Protein AF-A0A142XAM6-F1 (afdb_monomer)

Sequence (156 aa):
MFRFQLAEMYLRAAHPAEAKCHLEQFVADAQTGPTALQSHLVTAHIKLREIAISTRDRFGESFHRGVGLVLLVREQDGDPKRDEGFCEEMLCKALRALTEAKDQRPGDSRVRMYLAEVHERTGNRHGAGAERAAARADVVSGELTAKERLPLLLRE

pLDDT: mean 90.95, std 11.71, range [48.75, 98.69]

Mean predicted aligned error: 5.14 Å

Solvent-accessible surface area (backbone atoms only — not comparable to full-atom values): 8085 Å² total; per-residue (Å²): 108,69,42,49,56,51,17,53,52,27,49,77,69,72,34,55,68,64,16,44,55,27,34,54,52,34,48,44,52,22,68,71,44,59,70,85,44,43,78,45,44,45,59,44,25,52,52,46,19,54,46,16,56,78,70,68,35,66,48,48,28,24,38,25,49,13,53,28,32,51,46,57,40,58,66,36,76,82,41,97,80,51,54,64,69,60,39,52,53,32,43,56,52,17,49,52,26,28,47,58,19,29,75,72,39,76,67,44,33,65,47,26,47,53,46,14,50,45,23,46,77,70,68,37,55,68,58,15,51,52,26,45,53,53,24,54,76,48,66,62,95,76,80,63,40,75,61,68,41,47,75,65,70,56,79,131

Structure (mmCIF, N/CA/C/O backbone):
data_AF-A0A142XAM6-F1
#
_entry.id   AF-A0A142XAM6-F1
#
loop_
_atom_site.group_PDB
_atom_site.id
_atom_site.type_symbol
_atom_site.label_atom_id
_atom_site.label_alt_id
_atom_site.label_comp_id
_atom_site.label_asym_id
_atom_site.label_entity_id
_atom_site.label_seq_id
_atom_site.pdbx_PDB_ins_code
_atom_site.Cartn_x
_atom_site.Cartn_y
_atom_site.Cartn_z
_atom_site.occupancy
_atom_site.B_iso_or_equiv
_atom_site.auth_seq_id
_atom_site.auth_comp_id
_atom_site.auth_asym_id
_atom_site.auth_atom_id
_atom_site.pdbx_PDB_model_num
ATOM 1 N N . MET A 1 1 ? 14.581 9.784 4.163 1.00 90.62 1 MET A N 1
ATOM 2 C CA . MET A 1 1 ? 14.531 10.720 3.016 1.00 90.62 1 MET A CA 1
ATOM 3 C C . MET A 1 1 ? 15.481 10.333 1.885 1.00 90.62 1 MET A C 1
ATOM 5 O O . MET A 1 1 ? 15.015 10.216 0.764 1.00 90.62 1 MET A O 1
ATOM 9 N N . PHE A 1 2 ? 16.763 10.056 2.160 1.00 94.12 2 PHE A N 1
ATOM 10 C CA . PHE A 1 2 ? 17.749 9.671 1.132 1.00 94.12 2 PHE A CA 1
ATOM 11 C C . PHE A 1 2 ? 17.258 8.587 0.150 1.00 94.12 2 PHE A C 1
ATOM 13 O O . PHE A 1 2 ? 17.303 8.797 -1.056 1.00 94.12 2 PHE A O 1
ATOM 20 N N . ARG A 1 3 ? 16.704 7.468 0.650 1.00 94.31 3 ARG A N 1
ATOM 21 C CA . ARG A 1 3 ? 16.171 6.387 -0.205 1.00 94.31 3 ARG A CA 1
ATOM 22 C C . ARG A 1 3 ? 15.068 6.853 -1.161 1.00 94.31 3 ARG A C 1
ATOM 24 O O . ARG A 1 3 ? 15.052 6.442 -2.312 1.00 94.31 3 ARG A O 1
ATOM 31 N N . PHE A 1 4 ? 14.178 7.729 -0.698 1.00 95.50 4 PHE A N 1
ATOM 32 C CA . PHE A 1 4 ? 13.107 8.275 -1.529 1.00 95.50 4 PHE A CA 1
ATOM 33 C C . PHE A 1 4 ? 13.682 9.102 -2.683 1.00 95.50 4 PHE A C 1
ATOM 35 O O . PHE A 1 4 ? 13.363 8.852 -3.838 1.00 95.50 4 PHE A O 1
ATOM 42 N N . GLN A 1 5 ? 14.593 10.031 -2.377 1.00 96.31 5 GLN A N 1
ATOM 43 C CA . GLN A 1 5 ? 15.244 10.879 -3.383 1.00 96.31 5 GLN A CA 1
ATOM 44 C C . GLN A 1 5 ? 16.065 10.053 -4.381 1.00 96.31 5 GLN A C 1
ATOM 46 O O . GLN A 1 5 ? 16.018 10.305 -5.583 1.00 96.31 5 GLN A O 1
ATOM 51 N N . LEU A 1 6 ? 16.774 9.030 -3.899 1.00 96.81 6 LEU A N 1
ATOM 52 C CA . LEU A 1 6 ? 17.531 8.118 -4.751 1.00 96.81 6 LEU A CA 1
ATOM 53 C C . LEU A 1 6 ? 16.611 7.331 -5.696 1.00 96.81 6 LEU A C 1
ATOM 55 O O . LEU A 1 6 ? 16.907 7.216 -6.883 1.00 96.81 6 LEU A O 1
ATOM 59 N N . ALA A 1 7 ? 15.462 6.856 -5.210 1.00 97.19 7 ALA A N 1
ATOM 60 C CA . ALA A 1 7 ? 14.473 6.216 -6.069 1.00 97.19 7 ALA A CA 1
ATOM 61 C C . ALA A 1 7 ? 1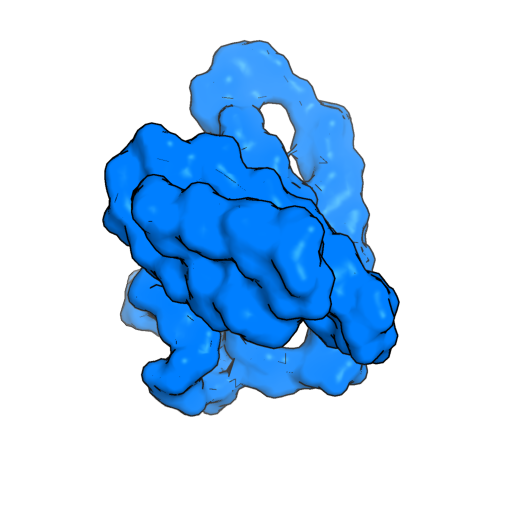3.957 7.158 -7.165 1.00 97.19 7 ALA A C 1
ATOM 63 O O . ALA A 1 7 ? 13.782 6.738 -8.306 1.00 97.19 7 ALA A O 1
ATOM 64 N N . GLU A 1 8 ? 13.754 8.442 -6.856 1.00 96.38 8 GLU A N 1
ATOM 65 C CA . GLU A 1 8 ? 13.359 9.427 -7.867 1.00 96.38 8 GLU A CA 1
ATOM 66 C C . GLU A 1 8 ? 14.430 9.631 -8.941 1.00 96.38 8 GLU A C 1
ATOM 68 O O . GLU A 1 8 ? 14.086 9.794 -10.112 1.00 96.38 8 GLU A O 1
ATOM 73 N N . MET A 1 9 ? 15.715 9.583 -8.576 1.00 97.81 9 MET A N 1
ATOM 74 C CA . MET A 1 9 ? 16.804 9.618 -9.556 1.00 97.81 9 MET A CA 1
ATOM 75 C C . MET A 1 9 ? 16.773 8.390 -10.470 1.00 97.81 9 MET A C 1
ATOM 77 O O . MET A 1 9 ? 16.846 8.544 -11.688 1.00 97.81 9 MET A O 1
ATOM 81 N N . TYR A 1 10 ? 16.587 7.191 -9.910 1.00 97.94 10 TYR A N 1
ATOM 82 C CA . TYR A 1 10 ? 16.469 5.963 -10.700 1.00 97.94 10 TYR A CA 1
ATOM 83 C C . TYR A 1 10 ? 15.258 5.978 -11.639 1.00 97.94 10 TYR A C 1
ATOM 85 O O . TYR A 1 10 ? 15.386 5.593 -12.800 1.00 97.94 10 TYR A O 1
ATOM 93 N N . LEU A 1 11 ? 14.107 6.499 -11.199 1.00 96.19 11 LEU A N 1
ATOM 94 C CA . LEU A 1 11 ? 12.937 6.662 -12.071 1.00 96.19 11 LEU A CA 1
ATOM 95 C C . LEU A 1 11 ? 13.228 7.588 -13.256 1.00 96.19 11 LEU A C 1
ATOM 97 O O . LEU A 1 11 ? 12.890 7.251 -14.389 1.00 96.19 11 LEU A O 1
ATOM 101 N N . ARG A 1 12 ? 13.897 8.725 -13.020 1.00 96.38 12 ARG A N 1
ATOM 102 C CA . ARG A 1 12 ? 14.295 9.649 -14.099 1.00 96.38 12 ARG A CA 1
ATOM 103 C C . ARG A 1 12 ? 15.298 9.025 -15.068 1.00 96.38 12 ARG A C 1
ATOM 105 O O . ARG A 1 12 ? 15.306 9.388 -16.237 1.00 96.38 12 ARG A O 1
ATOM 112 N N . ALA A 1 13 ? 16.118 8.095 -14.588 1.00 97.00 13 ALA A N 1
ATOM 113 C CA . ALA A 1 13 ? 17.090 7.360 -15.387 1.00 97.00 13 ALA A CA 1
ATOM 114 C C . ALA A 1 13 ? 16.525 6.064 -16.012 1.00 97.00 13 ALA A C 1
ATOM 116 O O . ALA A 1 13 ? 17.289 5.287 -16.569 1.00 97.00 13 ALA A O 1
ATOM 117 N N . ALA A 1 14 ? 15.206 5.828 -15.945 1.00 95.50 14 ALA A N 1
ATOM 118 C CA . ALA A 1 14 ? 14.540 4.632 -16.476 1.00 95.50 14 ALA A CA 1
ATOM 119 C C . ALA A 1 14 ? 15.017 3.295 -15.861 1.00 95.50 14 ALA A C 1
ATOM 121 O O . ALA A 1 14 ? 15.015 2.258 -16.521 1.00 95.50 14 ALA A O 1
ATOM 122 N N . HIS A 1 15 ? 15.347 3.315 -14.567 1.00 96.94 15 HIS A N 1
ATOM 123 C CA . HIS A 1 15 ? 15.736 2.159 -13.750 1.00 96.94 15 HIS A CA 1
ATOM 124 C C . HIS A 1 15 ? 14.636 1.810 -12.720 1.00 96.94 15 HIS A C 1
ATOM 126 O O . HIS A 1 15 ? 14.761 2.109 -11.526 1.00 96.94 15 HIS A O 1
ATOM 132 N N . PRO A 1 16 ? 13.494 1.233 -13.149 1.00 96.00 16 PRO A N 1
ATOM 133 C CA . PRO A 1 16 ? 12.334 1.035 -12.279 1.00 96.00 16 PRO A CA 1
ATOM 134 C C . PRO A 1 16 ? 12.544 -0.039 -11.203 1.00 96.00 16 PRO A C 1
ATOM 136 O O . PRO A 1 16 ? 11.918 0.038 -10.146 1.00 96.00 16 PRO A O 1
ATOM 139 N N . ALA A 1 17 ? 13.410 -1.029 -11.434 1.00 95.44 17 ALA A N 1
ATOM 140 C CA . ALA A 1 17 ? 13.660 -2.100 -10.469 1.00 95.44 17 ALA A CA 1
ATOM 141 C C . ALA A 1 17 ? 14.439 -1.584 -9.247 1.00 95.44 17 ALA A C 1
ATOM 143 O O . ALA A 1 17 ? 14.075 -1.850 -8.100 1.00 95.44 17 ALA A O 1
ATOM 144 N N . GLU A 1 18 ? 15.467 -0.776 -9.488 1.00 97.31 18 GLU A N 1
ATOM 145 C CA . GLU A 1 18 ? 16.275 -0.119 -8.465 1.00 97.31 18 GLU A CA 1
ATOM 146 C C . GLU A 1 18 ? 15.440 0.913 -7.699 1.00 97.31 18 GLU A C 1
ATOM 148 O O . GLU A 1 18 ? 15.459 0.947 -6.465 1.00 97.31 18 GLU A O 1
ATOM 153 N N . ALA A 1 19 ? 14.621 1.694 -8.415 1.00 97.56 19 ALA A N 1
ATOM 154 C CA . ALA A 1 19 ? 13.670 2.609 -7.795 1.00 97.56 19 ALA A CA 1
ATOM 155 C C . ALA A 1 19 ? 12.685 1.884 -6.867 1.00 97.56 19 ALA A C 1
ATOM 157 O O . ALA A 1 19 ? 12.461 2.339 -5.743 1.00 97.56 19 ALA A O 1
ATOM 158 N N . LYS A 1 20 ? 12.131 0.744 -7.308 1.00 97.38 20 LYS A N 1
ATOM 159 C CA . LYS A 1 20 ? 11.217 -0.081 -6.507 1.00 97.38 20 LYS A CA 1
ATOM 160 C C . LYS A 1 20 ? 11.866 -0.504 -5.192 1.00 97.38 20 LYS A C 1
ATOM 162 O O . LYS A 1 20 ? 11.304 -0.233 -4.136 1.00 97.38 20 LYS A O 1
ATOM 167 N N . CYS 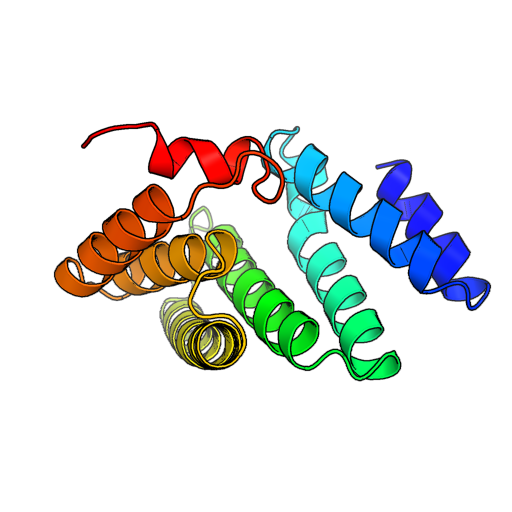A 1 21 ? 13.070 -1.073 -5.254 1.00 96.62 21 CYS A N 1
ATOM 168 C CA . CYS A 1 21 ? 13.811 -1.523 -4.073 1.00 96.62 21 CYS A CA 1
ATOM 169 C C . CYS A 1 21 ? 13.998 -0.391 -3.045 1.00 96.62 21 CYS A C 1
ATOM 171 O O . CYS A 1 21 ? 13.735 -0.556 -1.851 1.00 96.62 21 CYS A O 1
ATOM 173 N N . HIS A 1 22 ? 14.388 0.799 -3.508 1.00 97.44 22 HIS A N 1
ATOM 174 C CA . HIS A 1 22 ? 14.569 1.953 -2.629 1.00 97.44 22 HIS A CA 1
ATOM 175 C C . HIS A 1 22 ? 13.258 2.509 -2.063 1.00 97.44 22 HIS A C 1
ATOM 177 O O . HIS A 1 22 ? 13.238 2.929 -0.904 1.00 97.44 22 HIS A O 1
ATOM 183 N N . LEU A 1 23 ? 12.170 2.498 -2.837 1.00 97.62 23 LEU A N 1
ATOM 184 C CA . LEU A 1 23 ? 10.846 2.907 -2.364 1.00 97.62 23 LEU A CA 1
ATOM 185 C C . LEU A 1 23 ? 10.283 1.932 -1.328 1.00 97.62 23 LEU A C 1
ATOM 187 O O . LEU A 1 23 ? 9.756 2.378 -0.316 1.00 97.62 23 LEU A O 1
ATOM 191 N N . GLU A 1 24 ? 10.423 0.622 -1.532 1.00 95.06 24 GLU A N 1
ATOM 192 C CA . GLU A 1 24 ? 9.969 -0.395 -0.574 1.00 95.06 24 GLU A CA 1
ATOM 193 C C . GLU A 1 24 ? 10.709 -0.271 0.762 1.00 95.06 24 GLU A C 1
ATOM 195 O O . GLU A 1 24 ? 10.086 -0.258 1.825 1.00 95.06 24 GLU A O 1
ATOM 200 N N . GLN A 1 25 ? 12.029 -0.077 0.714 1.00 94.31 25 GLN A N 1
ATOM 201 C CA . GLN A 1 25 ? 12.832 0.199 1.906 1.00 94.31 25 GLN A CA 1
ATOM 202 C C . GLN A 1 25 ? 12.448 1.532 2.554 1.00 94.31 25 GLN A C 1
ATOM 204 O O . GLN A 1 25 ? 12.328 1.612 3.773 1.00 94.31 25 GLN A O 1
ATOM 209 N N . PHE A 1 26 ? 12.211 2.579 1.755 1.00 95.94 26 PHE A N 1
ATOM 210 C CA . PHE A 1 26 ? 11.727 3.853 2.277 1.00 95.94 26 PHE A CA 1
ATOM 211 C C . PHE A 1 26 ? 10.389 3.694 3.005 1.00 95.94 26 PHE A C 1
ATOM 213 O O . PHE A 1 26 ? 10.242 4.242 4.090 1.00 95.94 26 PHE A O 1
ATOM 220 N N . VAL A 1 27 ? 9.433 2.950 2.441 1.00 95.06 27 VAL A N 1
ATOM 221 C CA . VAL A 1 27 ? 8.132 2.686 3.075 1.00 95.06 27 VAL A CA 1
ATOM 222 C C . VAL A 1 27 ? 8.325 1.974 4.411 1.00 95.06 27 VAL A C 1
ATOM 224 O O . VAL A 1 27 ? 7.738 2.401 5.405 1.00 95.06 27 VAL A O 1
ATOM 227 N N . ALA A 1 28 ? 9.180 0.948 4.457 1.00 90.75 28 ALA A N 1
ATOM 228 C CA . ALA A 1 28 ? 9.497 0.237 5.693 1.00 90.75 28 ALA A CA 1
ATOM 229 C C . ALA A 1 28 ? 10.070 1.1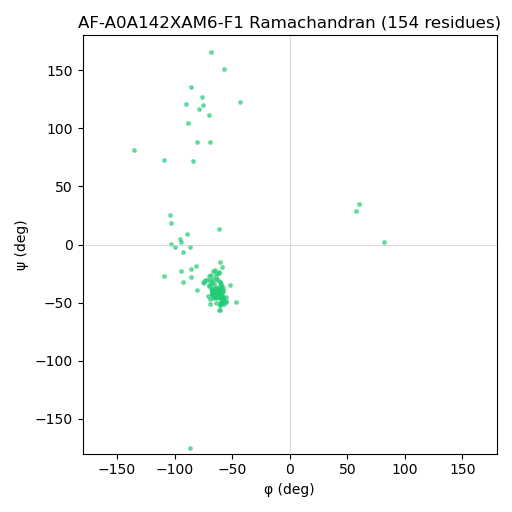73 6.770 1.00 90.75 28 ALA A C 1
ATOM 231 O O . ALA A 1 28 ? 9.576 1.180 7.899 1.00 90.75 28 ALA A O 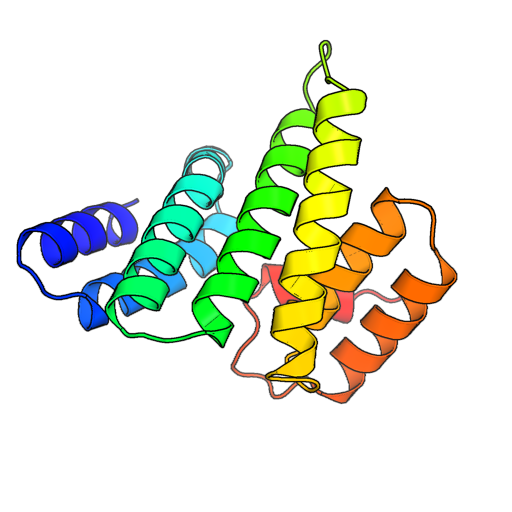1
ATOM 232 N N . ASP A 1 29 ? 11.043 2.009 6.399 1.00 89.69 29 ASP A N 1
ATOM 233 C CA . ASP A 1 29 ? 11.694 2.962 7.301 1.00 89.69 29 ASP A CA 1
ATOM 234 C C . ASP A 1 29 ? 10.721 4.070 7.760 1.00 89.69 29 ASP A C 1
ATOM 236 O O . ASP A 1 29 ? 10.665 4.430 8.937 1.00 89.69 29 ASP A O 1
ATOM 240 N N . ALA A 1 30 ? 9.934 4.626 6.833 1.00 91.75 30 ALA A N 1
ATOM 241 C CA . ALA A 1 30 ? 9.047 5.764 7.071 1.00 91.75 30 ALA A CA 1
ATOM 242 C C . ALA A 1 30 ? 7.825 5.397 7.915 1.00 91.75 30 ALA A C 1
ATOM 244 O O . ALA A 1 30 ? 7.343 6.225 8.686 1.00 91.75 30 ALA A O 1
ATOM 245 N N . GLN A 1 31 ? 7.341 4.156 7.822 1.00 86.31 31 GLN A N 1
ATOM 246 C CA . GLN A 1 31 ? 6.239 3.677 8.648 1.00 86.31 31 GLN A CA 1
ATOM 247 C C . GLN A 1 31 ? 6.574 3.773 10.150 1.00 86.31 31 GLN A C 1
ATOM 249 O O . GLN A 1 31 ? 5.738 4.259 10.920 1.00 86.31 31 GLN A O 1
ATOM 254 N N . THR A 1 32 ? 7.777 3.364 10.567 1.00 84.75 32 THR A N 1
ATOM 255 C CA . THR A 1 32 ? 8.249 3.434 11.969 1.00 84.75 32 THR A CA 1
ATOM 256 C C . THR A 1 32 ? 9.025 4.708 12.306 1.00 84.75 32 THR A C 1
ATOM 258 O O . THR A 1 32 ? 9.405 4.910 13.456 1.00 84.75 32 THR A O 1
ATOM 261 N N . GLY A 1 33 ? 9.306 5.541 11.305 1.00 83.81 33 GLY A N 1
ATOM 262 C CA . GLY A 1 33 ? 10.122 6.738 11.438 1.00 83.81 33 GLY A CA 1
ATOM 263 C C . GLY A 1 33 ? 9.350 7.989 11.879 1.00 83.81 33 GLY A C 1
ATOM 264 O O . GLY A 1 33 ? 8.146 7.935 12.151 1.00 83.81 33 GLY A O 1
ATOM 265 N N . PRO A 1 34 ? 10.044 9.143 11.925 1.00 84.62 34 PRO A N 1
ATOM 266 C CA . PRO A 1 34 ? 9.456 10.433 12.280 1.00 84.62 34 PRO A CA 1
ATOM 267 C C . PRO A 1 34 ? 8.275 10.819 11.382 1.00 84.62 34 PRO A C 1
ATOM 269 O O . PRO A 1 34 ? 8.272 10.506 10.190 1.00 84.62 34 PRO A O 1
ATOM 272 N N . THR A 1 35 ? 7.331 11.601 11.913 1.00 84.19 35 THR A N 1
ATOM 273 C CA . THR A 1 35 ? 6.141 12.092 11.186 1.00 84.19 35 THR A CA 1
ATOM 274 C C . THR A 1 35 ? 6.485 12.777 9.860 1.00 84.19 35 THR A C 1
ATOM 276 O O . THR A 1 35 ? 5.778 12.603 8.874 1.00 84.19 35 THR A O 1
ATOM 279 N N . ALA A 1 36 ? 7.621 13.480 9.790 1.00 86.12 36 ALA A N 1
ATOM 280 C CA . ALA A 1 36 ? 8.097 14.117 8.561 1.00 86.12 36 ALA A CA 1
ATOM 281 C C . ALA A 1 36 ? 8.378 13.132 7.407 1.00 86.12 36 ALA A C 1
ATOM 283 O O . ALA A 1 36 ? 8.365 13.533 6.252 1.00 86.12 36 ALA A O 1
ATOM 284 N N . LEU A 1 37 ? 8.652 11.853 7.692 1.00 87.62 37 LEU A N 1
ATOM 285 C CA . LEU A 1 37 ? 8.773 10.821 6.655 1.00 87.62 37 LEU A CA 1
ATOM 286 C C . LEU A 1 37 ? 7.414 10.220 6.285 1.00 87.62 37 LEU A C 1
ATOM 288 O O . LEU A 1 37 ? 7.236 9.770 5.154 1.00 87.62 37 LEU A O 1
ATOM 292 N N . GLN A 1 38 ? 6.463 10.215 7.221 1.00 87.12 38 GLN A N 1
ATOM 293 C CA . GLN A 1 38 ? 5.139 9.632 7.018 1.00 87.12 38 GLN A CA 1
ATOM 294 C C . GLN A 1 38 ? 4.333 10.396 5.962 1.00 87.12 38 GLN A C 1
ATOM 296 O O . GLN A 1 38 ? 3.645 9.758 5.170 1.00 87.12 38 GLN A O 1
ATOM 301 N N . SER A 1 39 ? 4.509 11.719 5.863 1.00 88.25 39 SER A N 1
ATOM 302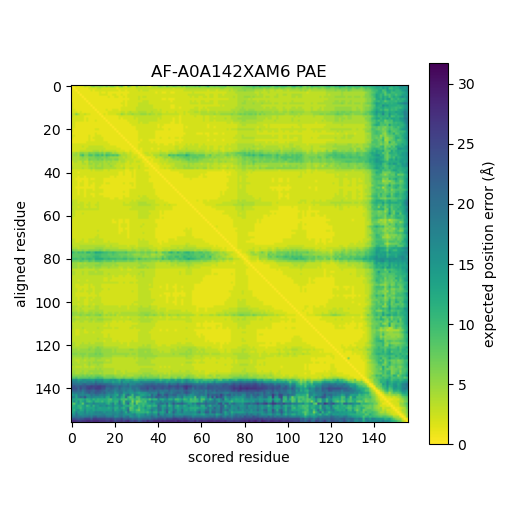 C CA . SER A 1 39 ? 3.889 12.564 4.824 1.00 88.25 39 SER A CA 1
ATOM 303 C C . SER A 1 39 ? 4.278 12.187 3.388 1.00 88.25 39 SER A C 1
ATOM 305 O O . SER A 1 39 ? 3.633 12.608 2.433 1.00 88.25 39 SER A O 1
ATOM 307 N N . HIS A 1 40 ? 5.332 11.388 3.205 1.00 94.62 40 HIS A N 1
ATOM 308 C CA . HIS A 1 40 ? 5.768 10.907 1.895 1.00 94.62 40 HIS A CA 1
ATOM 309 C C . HIS A 1 40 ? 5.300 9.475 1.588 1.00 94.62 40 HIS A C 1
ATOM 311 O O . HIS A 1 40 ? 5.577 8.973 0.496 1.00 94.62 40 HIS A O 1
ATOM 317 N N . LEU A 1 41 ? 4.601 8.798 2.511 1.00 95.50 41 LEU A N 1
ATOM 318 C CA . LEU A 1 41 ? 4.147 7.415 2.313 1.00 95.50 41 LEU A CA 1
ATOM 319 C C . LEU A 1 41 ? 3.129 7.300 1.176 1.00 95.50 41 LEU A C 1
ATOM 321 O O . LEU A 1 41 ? 3.263 6.403 0.343 1.00 95.50 41 LEU A O 1
ATOM 325 N N . VAL A 1 42 ? 2.160 8.219 1.096 1.00 96.19 42 VAL A N 1
ATOM 326 C CA . VAL A 1 42 ? 1.186 8.251 -0.009 1.00 96.19 42 VAL A CA 1
ATOM 327 C C . VAL A 1 42 ? 1.920 8.373 -1.344 1.00 96.19 42 VAL A C 1
ATOM 329 O O . VAL A 1 42 ? 1.726 7.551 -2.239 1.00 96.19 42 VAL A O 1
ATOM 332 N N . THR A 1 43 ? 2.851 9.324 -1.455 1.00 97.12 43 THR A N 1
ATOM 333 C CA . THR A 1 43 ? 3.651 9.524 -2.671 1.00 97.12 43 THR A CA 1
ATOM 334 C C . THR A 1 43 ? 4.508 8.306 -3.016 1.00 97.12 43 THR A C 1
ATOM 336 O O . THR A 1 43 ? 4.628 7.953 -4.189 1.00 97.12 43 THR A O 1
ATOM 339 N N . ALA A 1 44 ? 5.087 7.628 -2.022 1.00 97.69 44 ALA A N 1
ATOM 340 C CA . ALA A 1 44 ? 5.854 6.407 -2.252 1.00 97.69 44 ALA A CA 1
ATOM 341 C C . ALA A 1 44 ? 4.975 5.290 -2.836 1.00 97.69 44 ALA A C 1
ATOM 343 O O . ALA A 1 44 ? 5.369 4.643 -3.805 1.00 97.69 44 ALA A O 1
ATOM 344 N N . HIS A 1 45 ? 3.761 5.110 -2.309 1.00 98.06 45 HIS A N 1
ATOM 345 C CA . HIS A 1 45 ? 2.803 4.135 -2.829 1.00 98.06 45 HIS A CA 1
ATOM 346 C C . HIS A 1 45 ? 2.272 4.491 -4.223 1.00 98.06 45 HIS A C 1
ATOM 348 O O . HIS A 1 45 ? 2.089 3.588 -5.037 1.00 98.06 45 HIS A O 1
ATOM 354 N N . ILE A 1 46 ? 2.101 5.778 -4.543 1.00 98.12 46 ILE A N 1
ATOM 355 C CA . ILE A 1 46 ? 1.782 6.220 -5.910 1.00 98.12 46 ILE A CA 1
ATOM 356 C C . ILE A 1 46 ? 2.892 5.793 -6.877 1.00 98.12 46 ILE A C 1
ATOM 358 O O . ILE A 1 46 ? 2.612 5.113 -7.862 1.00 98.12 46 ILE A O 1
ATOM 362 N N . LYS A 1 47 ? 4.156 6.100 -6.562 1.00 98.31 47 LYS A N 1
ATOM 363 C CA . LYS A 1 47 ? 5.299 5.735 -7.416 1.00 98.31 47 LYS A CA 1
ATOM 364 C C . LYS A 1 47 ? 5.459 4.219 -7.556 1.00 98.31 47 LYS A C 1
ATOM 366 O O . LYS A 1 47 ? 5.702 3.720 -8.650 1.00 98.31 47 LYS A O 1
ATOM 371 N N . LEU A 1 48 ? 5.282 3.465 -6.470 1.00 98.62 48 LEU A N 1
ATOM 372 C CA . LEU A 1 48 ? 5.312 2.000 -6.514 1.00 98.62 48 LEU A CA 1
ATOM 373 C C . LEU A 1 48 ? 4.186 1.426 -7.384 1.00 98.62 48 LEU A C 1
ATOM 375 O O . LEU A 1 48 ? 4.414 0.479 -8.137 1.00 98.62 48 LEU A O 1
ATOM 379 N N . ARG A 1 49 ? 2.990 2.027 -7.343 1.00 98.50 49 ARG A N 1
ATOM 380 C CA . ARG A 1 49 ? 1.887 1.669 -8.241 1.00 98.50 49 ARG A CA 1
ATOM 381 C C . ARG A 1 49 ? 2.232 1.962 -9.703 1.00 98.50 49 ARG A C 1
ATOM 383 O O . ARG A 1 49 ? 1.973 1.122 -10.556 1.00 98.50 49 ARG A O 1
ATOM 390 N N . GLU A 1 50 ? 2.812 3.121 -10.004 1.00 98.31 50 GLU A N 1
ATOM 391 C CA . GLU A 1 50 ? 3.240 3.478 -11.367 1.00 98.31 50 GLU A CA 1
ATOM 392 C C . GLU A 1 50 ? 4.281 2.490 -11.910 1.00 98.31 50 GLU A C 1
ATOM 394 O O . GLU A 1 50 ? 4.157 2.019 -13.045 1.00 98.31 50 GLU A O 1
ATOM 399 N N . ILE A 1 51 ? 5.254 2.098 -11.078 1.00 98.19 51 ILE A N 1
ATOM 400 C CA . ILE A 1 51 ? 6.208 1.035 -11.415 1.00 98.19 51 ILE A CA 1
ATOM 401 C C . ILE A 1 51 ? 5.462 -0.272 -11.707 1.00 98.19 51 ILE A C 1
ATOM 403 O O . ILE A 1 51 ? 5.701 -0.885 -12.751 1.00 98.19 51 ILE A O 1
ATOM 407 N N . ALA A 1 52 ? 4.537 -0.687 -10.837 1.00 98.12 52 ALA A N 1
ATOM 408 C CA . ALA A 1 52 ? 3.767 -1.917 -11.013 1.00 98.12 52 ALA A CA 1
ATOM 409 C C . ALA A 1 52 ? 2.969 -1.921 -12.331 1.00 98.12 52 ALA A C 1
ATOM 411 O O . ALA A 1 52 ? 3.019 -2.895 -13.078 1.00 98.12 52 ALA A O 1
ATOM 412 N N . ILE A 1 53 ? 2.337 -0.798 -12.688 1.00 98.06 53 ILE A N 1
ATOM 413 C CA . ILE A 1 53 ? 1.635 -0.631 -13.972 1.00 98.06 53 ILE A CA 1
ATOM 414 C C . ILE A 1 53 ? 2.603 -0.808 -15.146 1.00 98.06 53 ILE A C 1
ATOM 416 O O . ILE A 1 53 ? 2.351 -1.617 -16.041 1.00 98.06 53 ILE A O 1
ATOM 420 N N . SER A 1 54 ? 3.731 -0.088 -15.140 1.00 97.19 54 SER A N 1
ATOM 421 C CA . SER A 1 54 ? 4.713 -0.141 -16.236 1.00 97.19 54 SER A CA 1
ATOM 422 C C . SER A 1 54 ? 5.333 -1.532 -16.422 1.00 97.19 54 SER A C 1
ATOM 424 O O . SER A 1 54 ? 5.649 -1.933 -17.540 1.00 97.19 54 SER A O 1
ATOM 426 N N . THR A 1 55 ? 5.444 -2.294 -15.331 1.00 95.81 55 THR A N 1
ATOM 427 C CA . THR A 1 55 ? 5.997 -3.656 -15.299 1.00 95.81 55 THR A CA 1
ATOM 428 C C . THR A 1 55 ? 4.928 -4.745 -15.423 1.00 95.81 55 THR A C 1
ATOM 430 O O . THR A 1 55 ? 5.261 -5.928 -15.418 1.00 95.81 55 THR A O 1
ATOM 433 N N . ARG A 1 56 ? 3.651 -4.365 -15.597 1.00 97.19 56 ARG A N 1
ATOM 434 C CA . ARG A 1 56 ? 2.485 -5.266 -15.676 1.00 97.19 56 ARG A CA 1
ATOM 435 C C . ARG A 1 56 ? 2.308 -6.168 -14.442 1.00 97.19 56 ARG A C 1
ATOM 437 O O . ARG A 1 56 ? 1.730 -7.251 -14.542 1.00 97.19 56 ARG A O 1
ATOM 444 N N . ASP A 1 57 ? 2.758 -5.710 -13.278 1.00 97.81 57 ASP A N 1
ATOM 445 C CA . ASP A 1 57 ? 2.532 -6.344 -11.979 1.00 97.81 57 ASP A CA 1
ATOM 446 C C . ASP A 1 57 ? 1.133 -5.981 -11.452 1.00 97.81 57 ASP A C 1
ATOM 448 O O . ASP A 1 57 ? 0.940 -4.994 -10.738 1.00 97.81 57 ASP A O 1
ATOM 452 N N . ARG A 1 58 ? 0.134 -6.788 -11.829 1.00 97.88 58 ARG A N 1
ATOM 453 C CA . ARG A 1 58 ? -1.269 -6.585 -11.421 1.00 97.88 58 ARG A CA 1
ATOM 454 C C . ARG A 1 58 ? -1.467 -6.641 -9.909 1.00 97.88 58 ARG A C 1
ATOM 456 O O . ARG A 1 58 ? -2.333 -5.945 -9.383 1.00 97.88 58 ARG A O 1
ATOM 463 N N . PHE A 1 59 ? -0.678 -7.454 -9.210 1.00 97.94 59 PHE A N 1
ATOM 464 C CA . PHE A 1 59 ? -0.761 -7.545 -7.759 1.00 97.94 59 PHE A CA 1
ATOM 465 C C . PHE A 1 59 ? -0.252 -6.247 -7.137 1.00 97.94 59 PHE A C 1
ATOM 467 O O . PHE A 1 59 ? -0.961 -5.627 -6.344 1.00 97.94 59 PHE A O 1
ATOM 474 N N . GLY A 1 60 ? 0.945 -5.810 -7.541 1.00 97.56 60 GLY A N 1
ATOM 475 C CA . GLY A 1 60 ? 1.551 -4.570 -7.064 1.00 97.56 60 GLY A CA 1
ATOM 476 C C . GLY A 1 60 ? 0.671 -3.350 -7.337 1.00 97.56 60 GLY A C 1
ATOM 477 O O . GLY A 1 60 ? 0.557 -2.474 -6.478 1.00 97.56 60 GLY A O 1
ATOM 478 N N . GLU A 1 61 ? -0.012 -3.310 -8.486 1.00 98.56 61 GLU A N 1
ATOM 479 C CA . GLU A 1 61 ? -0.946 -2.230 -8.803 1.00 98.56 61 GLU A CA 1
ATOM 480 C C . GLU A 1 61 ? -2.100 -2.158 -7.791 1.00 98.56 61 GLU A C 1
ATOM 482 O O . GLU A 1 61 ? -2.318 -1.103 -7.181 1.00 98.56 61 GLU A O 1
ATOM 487 N N . SER A 1 62 ? -2.833 -3.261 -7.613 1.00 98.62 62 SER A N 1
ATOM 488 C CA . SER A 1 62 ? -3.985 -3.330 -6.708 1.00 98.62 62 SER A CA 1
ATOM 489 C C . SER A 1 62 ? -3.560 -3.116 -5.252 1.00 98.62 62 SER A C 1
ATOM 491 O O . SER A 1 62 ? -4.187 -2.335 -4.531 1.00 98.62 62 SER A O 1
ATOM 493 N N . PHE A 1 63 ? -2.440 -3.717 -4.839 1.00 98.50 63 PHE A N 1
ATOM 494 C CA . PHE A 1 63 ? -1.894 -3.575 -3.491 1.00 98.50 63 PHE A CA 1
ATOM 495 C C . PHE A 1 63 ? -1.539 -2.120 -3.171 1.00 98.50 63 PHE A C 1
ATOM 497 O O . PHE A 1 63 ? -2.060 -1.549 -2.212 1.00 98.50 63 PHE A O 1
ATOM 504 N N . HIS A 1 64 ? -0.697 -1.475 -3.981 1.00 98.50 64 HIS A N 1
ATOM 505 C CA . HIS A 1 64 ? -0.261 -0.108 -3.694 1.00 98.50 64 HIS A CA 1
ATOM 506 C C . HIS A 1 64 ? -1.382 0.922 -3.846 1.00 98.50 64 HIS A C 1
ATOM 508 O O . HIS A 1 64 ? -1.405 1.896 -3.093 1.00 98.50 64 HIS A O 1
ATOM 514 N N . ARG A 1 65 ? -2.351 0.685 -4.743 1.00 98.56 65 ARG A N 1
ATOM 515 C CA . ARG A 1 65 ? -3.586 1.479 -4.799 1.00 98.56 65 ARG A CA 1
ATOM 516 C C . ARG A 1 65 ? -4.353 1.391 -3.482 1.00 98.56 65 ARG A C 1
ATOM 518 O O . ARG A 1 65 ? -4.708 2.423 -2.922 1.00 98.56 65 ARG A O 1
ATOM 525 N N . GLY A 1 66 ? -4.598 0.176 -2.996 1.00 98.56 66 GLY A N 1
ATOM 526 C CA . GLY A 1 66 ? -5.322 -0.064 -1.753 1.00 98.56 66 GLY A CA 1
ATOM 527 C C . GLY A 1 66 ? -4.656 0.596 -0.548 1.00 98.56 66 GLY A C 1
ATOM 528 O O . GLY A 1 66 ? -5.296 1.359 0.172 1.00 98.56 66 GLY A O 1
ATOM 529 N N . VAL A 1 67 ? -3.351 0.374 -0.378 1.00 98.12 67 VAL A N 1
ATOM 530 C CA . VAL A 1 67 ? -2.583 0.954 0.736 1.00 98.12 67 VAL A CA 1
ATOM 531 C C . VAL A 1 67 ? -2.542 2.481 0.671 1.00 98.12 67 VAL A C 1
ATOM 533 O O . VAL A 1 67 ? -2.762 3.136 1.688 1.00 98.12 67 VAL A O 1
ATOM 536 N N . GLY A 1 68 ? -2.316 3.065 -0.511 1.00 97.94 68 GLY A N 1
ATOM 537 C CA . GLY A 1 68 ? -2.314 4.520 -0.684 1.00 97.94 68 GLY A CA 1
ATOM 538 C C . GLY A 1 68 ? -3.640 5.168 -0.269 1.00 97.94 68 GLY A C 1
ATOM 539 O O . GLY A 1 68 ? -3.635 6.196 0.403 1.00 97.94 68 GLY A O 1
ATOM 540 N N . LEU A 1 69 ? -4.771 4.534 -0.592 1.00 98.50 69 LEU A N 1
ATOM 541 C CA . LEU A 1 69 ? -6.101 5.010 -0.199 1.00 98.50 69 LEU A CA 1
ATOM 542 C C . LEU A 1 69 ? -6.328 4.930 1.319 1.00 98.50 69 LEU A C 1
ATOM 544 O O . LEU A 1 69 ? -6.871 5.866 1.897 1.00 98.50 69 LEU A O 1
ATOM 548 N N . VAL A 1 70 ? -5.869 3.862 1.983 1.00 98.12 70 VAL A N 1
ATOM 549 C CA . VAL A 1 70 ? -5.914 3.768 3.457 1.00 98.12 70 VAL A CA 1
ATOM 550 C C . VAL A 1 70 ? -5.069 4.868 4.106 1.00 98.12 70 VAL A C 1
ATOM 552 O O . VAL A 1 70 ? -5.474 5.450 5.110 1.00 98.12 70 VAL A O 1
ATOM 555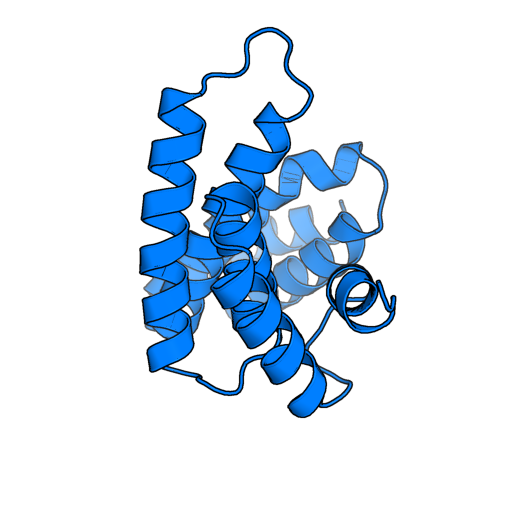 N N . LEU A 1 71 ? -3.903 5.178 3.535 1.00 96.19 71 LEU A N 1
ATOM 556 C CA . LEU A 1 71 ? -3.033 6.240 4.041 1.00 96.19 71 LEU A CA 1
ATOM 557 C C . LEU A 1 71 ? -3.671 7.630 3.920 1.00 96.19 71 LEU A C 1
ATOM 559 O O . LEU A 1 71 ? -3.574 8.397 4.870 1.00 96.19 71 LEU A O 1
ATOM 563 N N . LEU A 1 72 ? -4.392 7.921 2.832 1.00 95.56 72 LEU A N 1
ATOM 564 C CA . LEU A 1 72 ? -5.149 9.175 2.696 1.00 95.56 72 LEU A CA 1
ATOM 565 C C . LEU A 1 72 ? -6.225 9.328 3.781 1.00 95.56 72 LEU A C 1
ATOM 567 O O . LEU A 1 72 ? -6.435 10.421 4.298 1.00 95.56 72 LEU A O 1
ATOM 571 N N . VAL A 1 73 ? -6.885 8.231 4.166 1.00 96.50 73 VAL A N 1
ATOM 572 C CA . VAL A 1 73 ? -7.843 8.244 5.284 1.00 96.50 73 VAL A CA 1
ATOM 573 C C . VAL A 1 73 ? -7.118 8.494 6.608 1.00 96.50 73 VAL A C 1
ATOM 575 O O . VAL A 1 73 ? -7.580 9.294 7.413 1.00 96.50 73 VAL A O 1
ATOM 578 N N . ARG A 1 74 ? -5.954 7.867 6.827 1.00 94.31 74 ARG A N 1
ATOM 579 C CA . ARG A 1 74 ? -5.133 8.094 8.032 1.00 94.31 74 ARG A CA 1
ATOM 580 C C . ARG A 1 74 ? -4.681 9.547 8.177 1.00 94.31 74 ARG A C 1
ATOM 582 O O . ARG A 1 74 ? -4.610 10.043 9.295 1.00 94.31 74 ARG A O 1
ATOM 589 N N . GLU A 1 75 ? -4.388 10.234 7.076 1.00 91.75 75 GLU A N 1
ATOM 590 C CA . GLU A 1 75 ? -4.030 11.660 7.094 1.00 91.75 75 GLU A CA 1
ATOM 591 C C . GLU A 1 75 ? -5.187 12.549 7.580 1.00 91.75 75 GLU A C 1
ATOM 593 O O . GLU A 1 75 ? -4.940 13.594 8.179 1.00 91.75 75 GLU A O 1
ATOM 598 N N . GLN A 1 76 ? -6.438 12.112 7.398 1.00 92.62 76 GLN A N 1
ATOM 599 C CA . GLN A 1 76 ? -7.636 12.813 7.873 1.00 92.62 76 GLN A CA 1
ATOM 600 C C . GLN A 1 76 ? -7.950 12.558 9.358 1.00 92.62 76 GLN A C 1
ATOM 602 O O . GLN A 1 76 ? -8.690 13.334 9.956 1.00 92.62 76 GLN A O 1
ATOM 607 N N . ASP A 1 77 ? -7.404 11.501 9.977 1.00 90.38 77 ASP A N 1
ATOM 608 C CA . ASP A 1 77 ? -7.743 11.109 11.360 1.00 90.38 77 ASP A CA 1
ATOM 609 C C . ASP A 1 77 ? -7.394 12.199 12.398 1.00 90.38 77 ASP A C 1
ATOM 611 O O . ASP A 1 77 ? -7.985 12.240 13.476 1.00 90.38 77 ASP A O 1
ATOM 615 N N . GLY A 1 78 ? -6.436 13.080 12.087 1.00 82.44 78 GLY A N 1
ATOM 616 C CA . GLY A 1 78 ? -6.017 14.192 12.947 1.00 82.44 78 GLY A CA 1
ATOM 617 C C . GLY A 1 78 ? -6.546 15.569 12.535 1.00 82.44 78 GLY A C 1
ATOM 618 O O . GLY A 1 78 ? -6.196 16.554 13.186 1.00 82.44 78 GLY A O 1
ATOM 619 N N . ASP A 1 79 ? -7.337 15.666 11.461 1.00 88.62 79 ASP A N 1
ATOM 620 C CA . ASP A 1 79 ? -7.816 16.944 10.927 1.00 88.62 79 ASP A CA 1
ATOM 621 C C . ASP A 1 79 ? -9.158 17.346 11.576 1.00 88.62 79 ASP A C 1
ATOM 623 O O . ASP A 1 79 ? -10.149 16.624 11.440 1.00 88.62 79 ASP A O 1
ATOM 627 N N . PRO A 1 80 ? -9.259 18.515 12.245 1.00 88.25 80 PRO A N 1
ATOM 628 C CA . PRO A 1 80 ? -10.532 19.035 12.754 1.00 88.25 80 PRO A CA 1
ATOM 629 C C . PRO A 1 80 ? -11.603 19.250 11.672 1.00 88.25 80 PRO A C 1
ATOM 631 O O . PRO A 1 80 ? -12.783 19.369 11.996 1.00 88.25 80 PRO A O 1
ATOM 634 N N . LYS A 1 81 ? -11.199 19.340 10.400 1.00 92.19 81 LYS A N 1
ATOM 635 C CA . LYS A 1 81 ? -12.067 19.472 9.223 1.00 92.19 81 LYS A CA 1
ATOM 636 C C . LYS A 1 81 ? -12.188 18.165 8.439 1.00 92.19 81 LYS A C 1
ATOM 638 O O . LYS A 1 81 ? -12.447 18.210 7.239 1.00 92.19 81 LYS A O 1
ATOM 643 N N . ARG A 1 82 ? -11.994 17.025 9.109 1.00 92.94 82 ARG A N 1
ATOM 644 C CA . ARG A 1 82 ? -12.133 15.688 8.529 1.00 92.94 82 ARG A CA 1
ATOM 645 C C . ARG A 1 82 ? -13.382 15.585 7.656 1.00 92.94 82 ARG A C 1
ATOM 647 O O . ARG A 1 82 ? -14.502 15.777 8.127 1.00 92.94 82 ARG A O 1
ATOM 654 N N . ASP A 1 83 ? -13.172 15.222 6.398 1.00 95.75 83 ASP A N 1
ATOM 655 C CA . ASP A 1 83 ? -14.251 14.959 5.452 1.00 95.75 83 ASP A CA 1
ATOM 656 C C . ASP A 1 83 ? -14.672 13.485 5.553 1.00 95.75 83 ASP A C 1
ATOM 658 O O . ASP A 1 83 ? -13.968 12.573 5.102 1.00 95.75 83 ASP A O 1
ATOM 662 N N . GLU A 1 84 ? -15.816 13.237 6.196 1.00 94.50 84 GLU A N 1
ATOM 663 C CA . GLU A 1 84 ? -16.335 11.880 6.394 1.00 94.50 84 GLU A CA 1
ATOM 664 C C . GLU A 1 84 ? -16.717 11.201 5.076 1.00 94.50 84 GLU A C 1
ATOM 666 O O . GLU A 1 84 ? -16.443 10.011 4.909 1.00 94.50 84 GLU A O 1
ATOM 671 N N . GLY A 1 85 ? -17.283 11.957 4.128 1.00 96.44 85 GLY A N 1
ATOM 672 C CA . GLY A 1 85 ? -17.692 11.436 2.825 1.00 96.44 85 GLY A CA 1
ATOM 673 C C . GLY A 1 85 ? 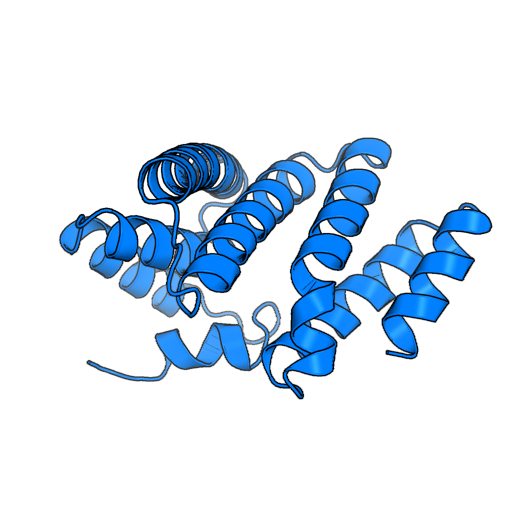-16.486 11.018 1.989 1.00 96.44 85 GLY A C 1
ATOM 674 O O . GLY A 1 85 ? -16.465 9.924 1.423 1.00 96.44 85 GLY A O 1
ATOM 675 N N . PHE A 1 86 ? -15.431 11.837 1.994 1.00 96.62 86 PHE A N 1
ATOM 676 C CA . PHE A 1 86 ? -14.145 11.467 1.405 1.00 96.62 86 PHE A CA 1
ATOM 677 C C . PHE A 1 86 ? -13.577 10.196 2.050 1.00 96.62 86 PHE A C 1
ATOM 679 O O . PHE A 1 86 ? -13.162 9.277 1.339 1.00 96.62 86 PHE A O 1
ATOM 686 N N . CYS A 1 87 ? -13.576 10.112 3.386 1.00 97.31 87 CYS A N 1
ATOM 687 C CA . CYS A 1 87 ? -13.052 8.945 4.098 1.00 97.31 87 CYS A CA 1
ATOM 688 C C . CYS A 1 87 ? -13.800 7.659 3.719 1.00 97.31 87 C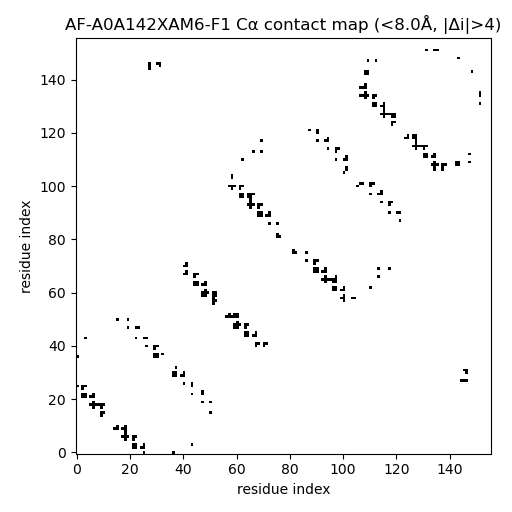YS A C 1
ATOM 690 O O . CYS A 1 87 ? -13.164 6.643 3.432 1.00 97.31 87 CYS A O 1
ATOM 692 N N . GLU A 1 88 ? -15.132 7.698 3.691 1.00 97.12 88 GLU A N 1
ATOM 693 C CA . GLU A 1 88 ? -15.966 6.557 3.308 1.00 97.12 88 GLU A CA 1
ATOM 694 C C . GLU A 1 88 ? -15.705 6.128 1.857 1.00 97.12 88 GLU A C 1
ATOM 696 O O . GLU A 1 88 ? -15.499 4.940 1.581 1.00 97.12 88 GLU A O 1
ATOM 701 N N . GLU A 1 89 ? -15.630 7.087 0.931 1.00 98.19 89 GLU A N 1
ATOM 702 C CA . GLU A 1 89 ? -15.342 6.815 -0.476 1.00 98.19 89 GLU A CA 1
ATOM 703 C C . GLU A 1 89 ? -13.961 6.162 -0.651 1.00 98.19 89 GLU A C 1
ATOM 705 O O . GLU A 1 89 ? -13.815 5.175 -1.387 1.00 98.19 89 GLU A O 1
ATOM 710 N N . MET A 1 90 ? -12.937 6.681 0.036 1.00 98.56 90 MET A N 1
ATOM 711 C CA . MET A 1 90 ? -11.587 6.122 -0.016 1.00 98.56 90 MET A CA 1
ATOM 712 C C . MET A 1 90 ? -11.534 4.717 0.588 1.00 98.56 90 MET A C 1
ATOM 714 O O . MET A 1 90 ? -10.914 3.839 -0.014 1.00 98.56 90 MET A O 1
ATOM 718 N N . LEU A 1 91 ? -12.220 4.462 1.708 1.00 98.38 91 LEU A N 1
ATOM 719 C CA . LEU A 1 91 ? -12.307 3.125 2.311 1.00 98.38 91 LEU A CA 1
ATOM 720 C C . LEU A 1 91 ? -13.015 2.128 1.386 1.00 98.38 91 LEU A C 1
ATOM 722 O O . LEU A 1 91 ? -12.523 1.015 1.205 1.00 98.38 91 LEU A O 1
ATOM 726 N N . CYS A 1 92 ? -14.106 2.529 0.727 1.00 98.31 92 CYS A N 1
ATOM 727 C CA . CYS A 1 92 ? -14.784 1.697 -0.270 1.00 98.31 92 CYS A CA 1
ATOM 728 C C . CYS A 1 92 ? -13.863 1.336 -1.444 1.00 98.31 92 CYS A C 1
ATOM 730 O O . CYS A 1 92 ? -13.816 0.183 -1.884 1.00 98.31 92 CYS A O 1
ATOM 732 N N . LYS A 1 93 ? -13.103 2.309 -1.960 1.00 98.62 93 LYS A N 1
ATOM 733 C CA . LYS A 1 93 ? -12.129 2.077 -3.039 1.00 98.62 93 LYS A CA 1
ATOM 734 C C . LYS A 1 93 ? -10.956 1.211 -2.572 1.00 98.62 93 LYS A C 1
ATOM 736 O O . LYS A 1 93 ? -10.510 0.350 -3.331 1.00 98.62 93 LYS A O 1
ATOM 741 N N . ALA A 1 94 ? -10.481 1.415 -1.344 1.00 98.69 94 ALA A N 1
ATOM 742 C CA . ALA A 1 94 ? -9.412 0.625 -0.744 1.00 98.69 94 ALA A CA 1
ATOM 743 C C . ALA A 1 94 ? -9.840 -0.834 -0.574 1.00 98.69 94 ALA A C 1
ATOM 745 O O . ALA A 1 94 ? -9.092 -1.725 -0.966 1.00 98.69 94 ALA A O 1
ATOM 746 N N . LEU A 1 95 ? -11.061 -1.075 -0.079 1.00 98.56 95 LEU A N 1
ATOM 747 C CA . LEU A 1 95 ? -11.627 -2.415 0.070 1.00 98.56 95 LEU A CA 1
ATOM 748 C C . LEU A 1 95 ? -11.611 -3.175 -1.258 1.00 98.56 95 LEU A C 1
ATOM 750 O O . LEU A 1 95 ? -11.136 -4.306 -1.308 1.00 98.56 95 LEU A O 1
ATOM 754 N N . ARG A 1 96 ? -12.079 -2.541 -2.343 1.00 98.69 96 ARG A N 1
ATOM 755 C CA . ARG A 1 96 ? -12.080 -3.147 -3.686 1.00 98.69 96 ARG A CA 1
ATOM 756 C C . ARG A 1 96 ? -10.666 -3.488 -4.148 1.00 98.69 96 ARG A C 1
ATOM 758 O O . ARG A 1 96 ? -10.400 -4.637 -4.480 1.00 98.69 96 ARG A O 1
ATOM 765 N N . ALA A 1 97 ? -9.749 -2.522 -4.097 1.00 98.69 97 ALA A N 1
ATOM 766 C CA . ALA A 1 97 ? -8.373 -2.719 -4.551 1.00 98.69 97 ALA A CA 1
ATOM 767 C C . ALA A 1 97 ? -7.624 -3.789 -3.733 1.00 98.69 97 ALA A C 1
ATOM 769 O O . ALA A 1 97 ? -6.904 -4.612 -4.289 1.00 98.69 97 ALA A O 1
ATOM 770 N N . LEU A 1 98 ? -7.807 -3.824 -2.412 1.00 98.56 98 LEU A N 1
ATOM 771 C CA . LEU A 1 98 ? -7.171 -4.834 -1.565 1.00 98.56 98 LEU A CA 1
ATOM 772 C C . LEU A 1 98 ? -7.815 -6.217 -1.720 1.00 98.56 98 LEU A C 1
ATOM 774 O O . LEU A 1 98 ? -7.112 -7.217 -1.612 1.00 98.56 98 LEU A O 1
ATOM 778 N N . THR A 1 99 ? -9.114 -6.289 -2.020 1.00 98.44 99 THR A N 1
ATOM 779 C CA . THR A 1 99 ? -9.775 -7.558 -2.371 1.00 98.44 99 THR A CA 1
ATOM 780 C C . THR A 1 99 ? -9.207 -8.106 -3.680 1.00 98.44 99 THR A C 1
ATOM 782 O O . THR A 1 99 ? -8.796 -9.258 -3.718 1.00 98.44 99 THR A O 1
ATOM 785 N N . GLU A 1 100 ? -9.037 -7.267 -4.707 1.00 98.50 100 GLU A N 1
ATOM 786 C CA . GLU A 1 100 ? -8.370 -7.663 -5.960 1.00 98.50 100 GLU A CA 1
ATOM 787 C C . GLU A 1 100 ? -6.917 -8.124 -5.739 1.00 98.50 100 GLU A C 1
ATOM 789 O O . GLU A 1 100 ? -6.440 -9.046 -6.403 1.00 98.50 100 GLU A O 1
ATOM 794 N N . ALA A 1 101 ? -6.186 -7.487 -4.817 1.00 98.12 101 ALA A N 1
ATOM 795 C CA . ALA A 1 101 ? -4.840 -7.925 -4.447 1.00 98.12 101 ALA A CA 1
ATOM 796 C C . ALA A 1 101 ? -4.870 -9.288 -3.730 1.00 98.12 101 ALA A C 1
ATOM 798 O O . ALA A 1 101 ? -4.044 -10.156 -4.020 1.00 98.12 101 ALA A O 1
ATOM 799 N N . LYS A 1 102 ? -5.847 -9.498 -2.839 1.00 97.31 102 LYS A N 1
ATOM 800 C CA . LYS A 1 102 ? -6.057 -10.761 -2.119 1.00 97.31 102 LYS A CA 1
ATOM 801 C C . LYS A 1 102 ? -6.434 -11.892 -3.068 1.00 97.31 102 LYS A C 1
ATOM 803 O O . LYS A 1 102 ? -5.907 -12.984 -2.911 1.00 97.31 102 LYS A O 1
ATOM 808 N N . ASP A 1 103 ? -7.276 -11.644 -4.065 1.00 97.56 103 ASP A N 1
ATOM 809 C CA . ASP A 1 103 ? -7.659 -12.658 -5.055 1.00 97.56 103 ASP A CA 1
ATOM 810 C C . ASP A 1 103 ? -6.443 -13.169 -5.845 1.00 97.56 103 ASP A C 1
ATOM 812 O O . ASP A 1 103 ? -6.376 -14.341 -6.211 1.00 97.56 103 ASP A O 1
ATOM 816 N N . GLN A 1 104 ? -5.444 -12.308 -6.066 1.00 96.38 104 GLN A N 1
ATOM 817 C CA . GLN A 1 104 ? -4.190 -12.672 -6.730 1.00 96.38 104 GLN A CA 1
ATOM 818 C C . GLN A 1 104 ? -3.197 -13.374 -5.799 1.00 96.38 104 GLN A C 1
ATOM 820 O O . GLN A 1 104 ? -2.493 -14.289 -6.227 1.00 96.38 104 GLN A O 1
ATOM 825 N N . ARG A 1 105 ? -3.104 -12.936 -4.538 1.00 93.88 105 ARG A N 1
ATOM 826 C CA . ARG A 1 105 ? -2.227 -13.534 -3.520 1.00 93.88 105 ARG A CA 1
ATOM 827 C C . ARG A 1 105 ? -2.975 -13.703 -2.195 1.00 93.88 105 ARG A C 1
ATOM 829 O O . ARG A 1 105 ? -2.801 -12.894 -1.283 1.00 93.88 105 ARG A O 1
ATOM 836 N N . PRO A 1 106 ? -3.772 -14.777 -2.044 1.00 91.69 106 PRO A N 1
ATOM 837 C CA . PRO A 1 106 ? -4.606 -14.956 -0.858 1.00 91.69 106 PRO A CA 1
ATOM 838 C C . PRO A 1 106 ? -3.814 -15.129 0.438 1.00 91.69 106 PRO A C 1
ATOM 840 O O . PRO A 1 106 ? -4.349 -14.855 1.504 1.00 91.69 106 PRO A O 1
ATOM 843 N N . GLY A 1 107 ? -2.566 -15.595 0.375 1.00 87.69 107 GLY A N 1
ATOM 844 C CA . GLY A 1 107 ? -1.697 -15.759 1.547 1.00 87.69 107 GLY A CA 1
ATOM 845 C C . GLY A 1 107 ? -0.905 -14.505 1.931 1.00 87.69 107 GLY A C 1
ATOM 846 O O . GLY A 1 107 ? -0.159 -14.536 2.903 1.00 87.69 107 GLY A O 1
ATOM 847 N N . ASP A 1 108 ? -1.025 -13.401 1.182 1.00 91.44 108 ASP A N 1
ATOM 848 C CA . ASP A 1 108 ? -0.231 -12.202 1.455 1.00 91.44 108 ASP A CA 1
ATOM 849 C C . ASP A 1 108 ? -0.684 -11.530 2.762 1.00 91.44 108 ASP A C 1
ATOM 851 O O . ASP A 1 108 ? -1.785 -10.978 2.887 1.00 91.44 108 ASP A O 1
ATOM 855 N N . SER A 1 109 ? 0.195 -11.581 3.759 1.00 90.75 109 SER A N 1
ATOM 856 C CA . SER A 1 109 ? -0.072 -11.064 5.101 1.00 90.75 109 SER A CA 1
ATOM 857 C C . SER A 1 109 ? -0.231 -9.539 5.136 1.00 90.75 109 SER A C 1
ATOM 859 O O . SER A 1 109 ? -1.012 -9.032 5.948 1.00 90.75 109 SER A O 1
ATOM 861 N N . ARG A 1 110 ? 0.425 -8.790 4.232 1.00 92.56 110 ARG A N 1
ATOM 862 C CA . ARG A 1 110 ? 0.283 -7.325 4.146 1.00 92.56 110 ARG A CA 1
ATOM 863 C C . ARG A 1 110 ? -1.104 -6.966 3.653 1.00 92.56 110 ARG A C 1
ATOM 865 O O . ARG A 1 110 ? -1.761 -6.118 4.257 1.00 92.56 110 ARG A O 1
ATOM 872 N N . VAL A 1 111 ? -1.566 -7.623 2.589 1.00 96.06 111 VAL A N 1
ATOM 873 C CA . VAL A 1 111 ? -2.920 -7.422 2.053 1.00 96.06 111 VAL A CA 1
ATOM 874 C C . VAL A 1 111 ? -3.958 -7.657 3.143 1.00 96.06 111 VAL A C 1
ATOM 876 O O . VAL A 1 111 ? -4.812 -6.800 3.372 1.00 96.06 111 VAL A O 1
ATOM 879 N N . ARG A 1 112 ? -3.856 -8.781 3.860 1.00 95.44 112 ARG A N 1
ATOM 880 C CA . ARG A 1 112 ? -4.796 -9.132 4.933 1.00 95.44 112 ARG A CA 1
ATOM 881 C C . ARG A 1 112 ? -4.773 -8.137 6.087 1.00 95.44 112 ARG A C 1
ATOM 883 O O . ARG A 1 112 ? -5.828 -7.754 6.582 1.00 95.44 112 ARG A O 1
ATOM 890 N N . MET A 1 113 ? -3.597 -7.655 6.480 1.00 94.75 113 MET A N 1
ATOM 891 C CA . MET A 1 113 ? -3.482 -6.625 7.512 1.00 94.75 113 MET A CA 1
ATOM 892 C C . MET A 1 113 ? -4.183 -5.318 7.097 1.00 94.75 113 MET A C 1
ATOM 894 O O . MET A 1 113 ? -4.928 -4.749 7.896 1.00 94.75 113 MET A O 1
ATOM 898 N N . TYR A 1 114 ? -4.004 -4.851 5.857 1.00 97.44 114 TYR A N 1
ATOM 899 C CA . TYR A 1 114 ? -4.699 -3.647 5.384 1.00 97.44 114 TYR A CA 1
ATOM 900 C C . TYR A 1 114 ? -6.206 -3.875 5.183 1.00 97.44 114 TYR A C 1
ATOM 902 O O . TYR A 1 114 ? -6.992 -2.978 5.482 1.00 97.44 114 TYR A O 1
ATOM 910 N N . LEU A 1 115 ? -6.640 -5.067 4.755 1.00 98.00 115 LEU A N 1
ATOM 911 C CA . LEU A 1 115 ? -8.067 -5.422 4.713 1.00 98.00 115 LEU A CA 1
ATOM 912 C C . LEU A 1 115 ? -8.697 -5.416 6.104 1.00 98.00 115 LEU A C 1
ATOM 914 O O . LEU A 1 115 ? -9.809 -4.916 6.265 1.00 98.00 115 LEU A O 1
ATOM 918 N N . ALA A 1 116 ? -7.982 -5.915 7.114 1.00 97.44 116 ALA A N 1
ATOM 919 C CA . ALA A 1 116 ? -8.454 -5.866 8.488 1.00 97.44 116 ALA A CA 1
ATOM 920 C C . ALA A 1 116 ? -8.692 -4.427 8.961 1.00 97.44 116 ALA A C 1
ATOM 922 O O . ALA A 1 116 ? -9.712 -4.146 9.584 1.00 97.44 116 ALA A O 1
ATOM 923 N N . GLU A 1 117 ? -7.779 -3.506 8.644 1.00 97.44 117 GLU A N 1
ATOM 924 C CA . GLU A 1 117 ? -7.959 -2.090 8.968 1.00 97.44 117 GLU A CA 1
ATOM 925 C C . GLU A 1 117 ? -9.151 -1.473 8.235 1.00 97.44 117 GLU A C 1
ATOM 927 O O . GLU A 1 117 ? -9.938 -0.759 8.854 1.00 97.44 117 GLU A O 1
ATOM 932 N N . VAL A 1 118 ? -9.317 -1.753 6.940 1.00 98.06 118 VAL A N 1
ATOM 933 C CA . VAL A 1 118 ? -10.469 -1.251 6.179 1.00 98.06 118 VAL A CA 1
ATOM 934 C C . VAL A 1 118 ? -11.779 -1.778 6.770 1.00 98.06 118 VAL A C 1
ATOM 936 O O . VAL A 1 118 ? -12.727 -1.011 6.935 1.00 98.06 118 VAL A O 1
ATOM 939 N N . HIS A 1 119 ? -11.836 -3.055 7.150 1.00 98.06 119 HIS A N 1
ATOM 940 C CA . HIS A 1 119 ? -13.000 -3.631 7.820 1.00 98.06 119 HIS A CA 1
ATOM 941 C C . HIS A 1 119 ? -13.275 -2.998 9.185 1.00 98.06 119 HIS A C 1
ATOM 943 O O . HIS A 1 119 ? -14.426 -2.685 9.478 1.00 98.06 119 HIS A O 1
ATOM 949 N N . GLU A 1 120 ? -12.245 -2.746 9.992 1.00 97.31 120 GLU A N 1
ATOM 950 C CA . GLU A 1 120 ? -12.398 -2.067 11.282 1.00 97.31 120 GLU A CA 1
ATOM 951 C C . GLU A 1 120 ? -12.969 -0.656 11.097 1.00 97.31 120 GLU A C 1
ATOM 953 O O . GLU A 1 120 ? -13.975 -0.297 11.707 1.00 97.31 120 GLU A O 1
ATOM 958 N N . ARG A 1 121 ? -12.378 0.121 10.182 1.00 95.62 121 ARG A N 1
ATOM 959 C CA . ARG A 1 121 ? -12.781 1.506 9.893 1.00 95.62 121 ARG A CA 1
ATOM 960 C C . ARG A 1 121 ? -14.173 1.617 9.266 1.00 95.62 121 ARG A C 1
ATOM 962 O O . ARG A 1 121 ? -14.797 2.663 9.381 1.00 95.62 121 ARG A O 1
ATOM 969 N N . THR A 1 122 ? -14.665 0.555 8.628 1.00 94.81 122 THR A N 1
ATOM 970 C CA . THR A 1 122 ? -16.030 0.472 8.069 1.00 94.81 122 THR A CA 1
ATOM 971 C C . THR A 1 122 ? -17.033 -0.196 9.018 1.00 94.81 122 THR A C 1
ATOM 973 O O . THR A 1 122 ? -18.182 -0.418 8.647 1.00 94.81 122 THR A O 1
ATOM 976 N N . GLY A 1 123 ? -16.626 -0.528 10.250 1.00 94.12 123 GLY A N 1
ATOM 977 C CA . GLY A 1 123 ? -17.496 -1.120 11.273 1.00 94.12 123 GLY A CA 1
ATOM 978 C C . GLY A 1 123 ? -17.716 -2.635 11.152 1.00 94.12 123 GLY A C 1
ATOM 979 O O . GLY A 1 123 ? -18.421 -3.220 11.976 1.00 94.12 123 GLY A O 1
ATOM 980 N N . ASN A 1 124 ? -17.088 -3.313 10.187 1.00 95.50 124 ASN A N 1
ATOM 981 C CA . ASN A 1 124 ? -17.157 -4.767 10.033 1.00 95.50 124 ASN A CA 1
ATOM 982 C C . ASN A 1 124 ? -16.131 -5.485 10.931 1.00 95.50 124 ASN A C 1
ATOM 984 O O . ASN A 1 124 ? -15.148 -6.063 10.461 1.00 95.50 124 ASN A O 1
ATOM 988 N N . ARG A 1 125 ? -16.380 -5.487 12.244 1.00 94.38 125 ARG A N 1
ATOM 989 C CA . ARG A 1 125 ? -15.476 -6.099 13.240 1.00 94.38 125 ARG A CA 1
ATOM 990 C C . ARG A 1 125 ? -15.222 -7.590 13.012 1.00 94.38 125 ARG A C 1
ATOM 992 O O . ARG A 1 125 ? -14.114 -8.066 13.241 1.00 94.38 125 ARG A O 1
ATOM 999 N N . HIS A 1 126 ? -16.229 -8.333 12.548 1.00 95.12 126 HIS A N 1
ATOM 1000 C CA . HIS A 1 126 ? -16.074 -9.761 12.266 1.00 95.12 126 HIS A CA 1
ATOM 1001 C C . HIS A 1 126 ? -15.107 -9.997 11.098 1.00 95.12 126 HIS A C 1
ATOM 1003 O O . HIS A 1 126 ? -14.185 -10.803 11.217 1.00 95.12 126 HIS A O 1
ATOM 1009 N N . GLY A 1 127 ? -15.267 -9.239 10.006 1.00 95.12 127 GLY A N 1
ATOM 1010 C CA . GLY A 1 127 ? -14.337 -9.262 8.876 1.00 95.12 127 GLY A CA 1
ATOM 1011 C C . GLY A 1 127 ? -12.921 -8.859 9.287 1.00 95.12 127 GLY A C 1
ATOM 1012 O O . GLY A 1 127 ? -11.962 -9.545 8.940 1.00 95.12 127 GLY A O 1
ATOM 1013 N N . ALA A 1 128 ? -12.784 -7.811 10.105 1.00 95.56 128 ALA A N 1
ATOM 1014 C CA . ALA A 1 128 ? -11.487 -7.380 10.621 1.00 95.56 128 ALA A CA 1
ATOM 1015 C C . ALA A 1 128 ? -10.790 -8.488 11.428 1.00 95.56 128 ALA A C 1
ATOM 1017 O O . ALA A 1 128 ? -9.617 -8.785 11.196 1.00 95.56 128 ALA A O 1
ATOM 1018 N N . GLY A 1 129 ? -11.522 -9.150 12.330 1.00 94.31 129 GLY A N 1
ATOM 1019 C CA . GLY A 1 129 ? -11.014 -10.277 13.112 1.00 94.31 129 GLY A CA 1
ATOM 1020 C C . GLY A 1 129 ? -10.573 -11.459 12.244 1.00 94.31 129 GLY A C 1
ATOM 1021 O O . GLY A 1 129 ? -9.480 -11.990 12.451 1.00 94.31 129 GLY A O 1
ATOM 1022 N N . ALA A 1 130 ? -11.376 -11.831 11.243 1.00 94.38 130 ALA A N 1
ATOM 1023 C CA . ALA A 1 130 ? -11.053 -12.915 10.317 1.00 94.38 130 ALA A CA 1
ATOM 1024 C C . ALA A 1 130 ? -9.765 -12.636 9.523 1.00 94.38 130 ALA A C 1
ATOM 1026 O O . ALA A 1 130 ? -8.893 -13.504 9.432 1.00 94.38 130 ALA A O 1
ATOM 1027 N N . GLU A 1 131 ? -9.597 -11.415 9.008 1.00 95.12 131 GLU A N 1
ATOM 1028 C CA . GLU A 1 131 ? -8.386 -11.043 8.271 1.00 95.12 131 GLU A CA 1
ATOM 1029 C C . GLU A 1 131 ? -7.148 -10.966 9.171 1.00 95.12 131 GLU A C 1
ATOM 1031 O O . GLU A 1 131 ? -6.085 -11.444 8.776 1.00 95.12 131 GLU A O 1
ATOM 1036 N N . ARG A 1 132 ? -7.267 -10.460 10.409 1.00 92.69 132 ARG A N 1
ATOM 1037 C CA . ARG A 1 132 ? -6.161 -10.496 11.388 1.00 92.69 132 ARG A CA 1
ATOM 1038 C C . ARG A 1 132 ? -5.758 -11.926 11.735 1.00 92.69 132 ARG A C 1
ATOM 1040 O O . ARG A 1 132 ? -4.569 -12.195 11.880 1.00 92.69 132 ARG A O 1
ATOM 1047 N N . ALA A 1 133 ? -6.721 -12.831 11.909 1.00 90.06 133 ALA A N 1
ATOM 1048 C CA . ALA A 1 133 ? -6.440 -14.232 12.211 1.00 90.06 133 ALA A CA 1
ATOM 1049 C C . ALA A 1 133 ? -5.695 -14.909 11.051 1.00 90.06 133 ALA A C 1
ATOM 1051 O O . ALA A 1 133 ? -4.666 -15.544 11.270 1.00 90.06 133 ALA A O 1
ATOM 1052 N N . ALA A 1 134 ? -6.158 -14.696 9.817 1.00 89.19 134 ALA A N 1
ATOM 1053 C CA . ALA A 1 134 ? -5.506 -15.231 8.628 1.00 89.19 134 ALA A CA 1
ATOM 1054 C C . ALA A 1 134 ? -4.113 -14.618 8.394 1.00 89.19 134 ALA A C 1
ATOM 1056 O O . ALA A 1 134 ? -3.166 -15.344 8.114 1.00 89.19 134 ALA A O 1
ATOM 1057 N N . ALA A 1 135 ? -3.948 -13.305 8.600 1.00 86.81 135 ALA A N 1
ATOM 1058 C CA . ALA A 1 135 ? -2.649 -12.640 8.492 1.00 86.81 135 ALA A CA 1
ATOM 1059 C C . ALA A 1 135 ? -1.606 -13.210 9.468 1.00 86.81 135 ALA A C 1
ATOM 1061 O O . ALA A 1 135 ? -0.429 -13.254 9.129 1.00 86.81 135 ALA A O 1
ATOM 1062 N N . ARG A 1 136 ? -2.026 -13.650 10.666 1.00 82.81 136 ARG A N 1
ATOM 1063 C CA . ARG A 1 136 ? -1.143 -14.279 11.668 1.00 82.81 136 ARG A CA 1
ATOM 1064 C C . ARG A 1 136 ? -0.743 -15.709 11.299 1.00 82.81 136 ARG A C 1
ATOM 1066 O O . ARG A 1 136 ? 0.360 -16.118 11.647 1.00 82.81 136 ARG A O 1
ATOM 1073 N N . ALA A 1 137 ? -1.622 -16.457 10.633 1.00 76.06 137 ALA A N 1
ATOM 1074 C CA . ALA A 1 137 ? -1.361 -17.846 10.252 1.00 76.06 137 ALA A CA 1
ATOM 1075 C C . ALA A 1 137 ? -0.260 -17.967 9.181 1.00 76.06 137 ALA A C 1
ATOM 1077 O O . ALA A 1 137 ? 0.522 -18.913 9.221 1.00 76.06 137 ALA A O 1
ATOM 1078 N N . ASP A 1 138 ? -0.159 -16.972 8.294 1.00 68.00 138 ASP A N 1
ATOM 1079 C CA . ASP A 1 138 ? 0.736 -16.980 7.129 1.00 68.00 138 ASP A CA 1
ATOM 1080 C C . ASP A 1 138 ? 1.999 -16.109 7.306 1.00 68.00 138 ASP A C 1
ATOM 1082 O O . ASP A 1 138 ? 2.651 -15.747 6.325 1.00 68.00 138 ASP A O 1
ATOM 1086 N N . VAL A 1 139 ? 2.384 -15.741 8.539 1.00 60.38 139 VAL A N 1
ATOM 1087 C CA . VAL A 1 139 ? 3.596 -14.926 8.765 1.00 60.38 139 VAL A CA 1
ATOM 1088 C C . VAL A 1 139 ? 4.857 -15.741 8.458 1.00 60.38 139 VAL A C 1
ATOM 1090 O O . VAL A 1 139 ? 5.489 -16.320 9.341 1.00 60.38 139 VAL A O 1
ATOM 1093 N N . VAL A 1 140 ? 5.290 -15.717 7.199 1.00 54.84 140 VAL A N 1
ATOM 1094 C CA . VAL A 1 140 ? 6.687 -15.965 6.839 1.00 54.84 140 VAL A CA 1
ATOM 1095 C C . VAL A 1 140 ? 7.445 -14.672 7.136 1.00 54.84 140 VAL A C 1
ATOM 1097 O O . VAL A 1 140 ? 7.160 -13.617 6.575 1.00 54.84 140 VAL A O 1
ATOM 1100 N N . SER A 1 141 ? 8.393 -14.735 8.071 1.00 49.03 141 SER A N 1
ATOM 1101 C CA . SER A 1 141 ? 9.018 -13.603 8.781 1.00 49.03 141 SER A CA 1
ATOM 1102 C C . SER A 1 141 ? 9.798 -12.563 7.926 1.00 49.03 141 SER A C 1
ATOM 1104 O O . SER A 1 141 ? 10.530 -11.741 8.488 1.00 49.03 141 SER A O 1
ATOM 1106 N N . GLY A 1 142 ? 9.663 -12.560 6.594 1.00 50.97 142 GLY A N 1
ATOM 1107 C CA . GLY A 1 142 ? 10.431 -11.731 5.655 1.00 50.97 142 GLY A CA 1
ATOM 1108 C C . GLY A 1 142 ? 9.678 -10.590 4.955 1.00 50.97 142 GLY A C 1
ATOM 1109 O O . GLY A 1 142 ? 10.314 -9.598 4.618 1.00 50.97 142 GLY A O 1
ATOM 1110 N N . GLU A 1 143 ? 8.357 -10.678 4.756 1.00 60.78 143 GLU A N 1
ATOM 1111 C CA . GLU A 1 143 ? 7.635 -9.749 3.854 1.00 60.78 143 GLU A CA 1
ATOM 1112 C C . GLU A 1 143 ? 7.001 -8.533 4.552 1.00 60.78 143 GLU A C 1
ATOM 1114 O O . GLU A 1 143 ? 6.774 -7.501 3.923 1.00 60.78 143 GLU A O 1
ATOM 1119 N N . LEU A 1 144 ? 6.741 -8.628 5.859 1.00 66.38 144 LEU A N 1
ATOM 1120 C CA . LEU A 1 144 ? 6.136 -7.555 6.657 1.00 66.38 144 LEU A CA 1
ATOM 1121 C C . LEU A 1 144 ? 7.189 -6.574 7.184 1.00 66.38 144 LEU A C 1
ATOM 1123 O O . LEU A 1 144 ? 8.183 -7.008 7.785 1.00 66.38 144 LEU A O 1
ATOM 1127 N N . THR A 1 145 ? 6.925 -5.266 7.091 1.00 69.62 145 THR A N 1
ATOM 1128 C CA . THR A 1 145 ? 7.717 -4.249 7.809 1.00 69.6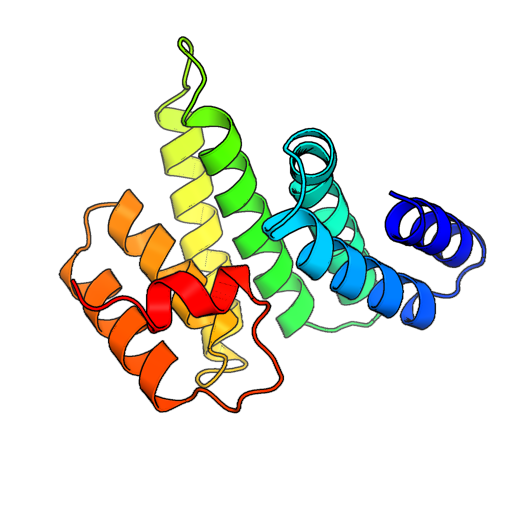2 145 THR A CA 1
ATOM 1129 C C . THR A 1 145 ? 7.494 -4.341 9.328 1.00 69.62 145 THR A C 1
ATOM 1131 O O . THR A 1 145 ? 6.544 -4.965 9.805 1.00 69.62 145 THR A O 1
ATOM 1134 N N . ALA A 1 146 ? 8.342 -3.691 10.132 1.00 69.62 146 ALA A N 1
ATOM 1135 C CA . ALA A 1 146 ? 8.201 -3.710 11.592 1.00 69.62 146 ALA A CA 1
ATOM 1136 C C . ALA A 1 146 ? 6.858 -3.125 12.082 1.00 69.62 146 ALA A C 1
ATOM 1138 O O . ALA A 1 146 ? 6.240 -3.686 12.987 1.00 69.62 146 ALA A O 1
ATOM 1139 N N . LYS A 1 147 ? 6.364 -2.046 11.455 1.00 72.00 147 LYS A N 1
ATOM 1140 C CA . LYS A 1 147 ? 5.035 -1.496 11.771 1.00 72.00 147 LYS A CA 1
ATOM 1141 C C . LYS A 1 147 ? 3.920 -2.438 11.348 1.00 72.00 147 LYS A C 1
ATOM 1143 O O . LYS A 1 147 ? 2.938 -2.556 12.066 1.00 72.00 147 LYS A O 1
ATOM 1148 N N . GLU A 1 148 ? 4.078 -3.108 10.211 1.00 74.31 148 GLU A N 1
ATOM 1149 C CA . GLU A 1 148 ? 3.083 -4.057 9.708 1.00 74.31 148 GLU A CA 1
ATOM 1150 C C . GLU A 1 148 ? 2.989 -5.313 10.597 1.00 74.31 148 GLU A C 1
ATOM 1152 O O . GLU A 1 148 ? 1.930 -5.919 10.723 1.00 74.31 148 GLU A O 1
ATOM 1157 N N . ARG A 1 149 ? 4.065 -5.667 11.311 1.00 73.00 149 ARG A N 1
ATOM 1158 C CA . ARG A 1 149 ? 4.046 -6.755 12.305 1.00 73.00 149 ARG A CA 1
ATOM 1159 C C . ARG A 1 149 ? 3.343 -6.385 13.606 1.00 73.00 149 ARG A C 1
ATOM 1161 O O . ARG A 1 149 ? 2.773 -7.264 14.245 1.00 73.00 149 ARG A O 1
ATOM 1168 N N . LEU A 1 150 ? 3.397 -5.122 14.029 1.00 70.19 150 LEU A N 1
ATOM 1169 C CA . LEU A 1 150 ? 2.964 -4.721 15.372 1.00 70.19 150 LEU A CA 1
ATOM 1170 C C . LEU A 1 150 ? 1.487 -5.082 15.671 1.00 70.19 150 LEU A C 1
ATOM 1172 O O . LEU A 1 150 ? 1.248 -5.707 16.706 1.00 70.19 150 LEU A O 1
ATOM 1176 N N . PRO A 1 151 ? 0.509 -4.832 14.773 1.00 66.12 151 PRO A N 1
ATOM 1177 C CA . PRO A 1 151 ? -0.882 -5.253 14.978 1.00 66.12 151 PRO A CA 1
ATOM 1178 C C . PRO A 1 151 ? -1.089 -6.776 15.016 1.00 66.12 151 PRO A C 1
ATOM 1180 O O . PRO A 1 151 ? -2.085 -7.253 15.556 1.00 66.12 151 PRO A O 1
ATOM 1183 N N . LEU A 1 152 ? -0.172 -7.558 14.434 1.00 64.81 152 LEU A N 1
ATOM 1184 C CA . LEU A 1 152 ? -0.240 -9.024 14.421 1.00 64.81 152 LEU A CA 1
ATOM 1185 C C . LEU A 1 152 ? 0.371 -9.656 15.679 1.00 64.81 152 LEU A C 1
ATOM 1187 O O . LEU A 1 152 ? 0.038 -10.794 16.012 1.00 64.81 152 LEU A O 1
ATOM 1191 N N . LEU A 1 153 ? 1.241 -8.934 16.386 1.00 62.25 153 LEU A N 1
ATOM 1192 C CA . LEU A 1 153 ? 1.910 -9.408 17.601 1.00 62.25 153 LEU A CA 1
ATOM 1193 C C . LEU A 1 153 ? 1.161 -9.024 18.878 1.00 62.25 153 LEU A C 1
ATOM 1195 O O . LEU A 1 153 ? 1.183 -9.775 19.853 1.00 62.25 153 LEU A O 1
ATOM 1199 N N . LEU A 1 154 ? 0.480 -7.879 18.876 1.00 56.53 154 LEU A N 1
ATOM 1200 C CA . LEU A 1 154 ? -0.349 -7.461 19.998 1.00 56.53 154 LEU A CA 1
ATOM 1201 C C . LEU A 1 154 ? -1.649 -8.288 19.989 1.00 56.53 154 LEU A C 1
ATOM 1203 O O . LEU A 1 154 ? -2.379 -8.338 18.992 1.00 56.53 154 LEU A O 1
ATOM 1207 N N . ARG A 1 155 ? -1.884 -9.027 21.080 1.00 48.81 155 ARG A N 1
ATOM 1208 C CA . ARG A 1 155 ? -3.193 -9.605 21.404 1.00 48.81 155 ARG A CA 1
ATOM 1209 C C . ARG A 1 155 ? -4.064 -8.464 21.929 1.00 48.81 155 ARG A C 1
ATOM 1211 O O . ARG A 1 155 ? -3.619 -7.759 22.830 1.00 48.81 155 ARG A O 1
ATOM 1218 N N . GLU A 1 156 ? -5.246 -8.287 21.349 1.00 48.75 156 GLU A N 1
ATOM 1219 C CA . GLU A 1 156 ? -6.358 -7.645 22.063 1.00 48.75 156 GLU A CA 1
ATOM 1220 C C . GLU A 1 156 ? -6.906 -8.629 23.100 1.00 48.75 156 GLU A C 1
ATOM 1222 O O . GLU A 1 156 ? -6.975 -9.841 22.769 1.00 48.75 156 GLU A O 1
#

Nearest PDB structures (foldseek):
  5w5i-assembly1_C  TM=5.867E-01  e=2.945E-02  Homo sapiens
  7zit-assembly1_B  TM=4.536E-01  e=2.278E-01  Homo sapiens
  2c1n-assembly2_B  TM=4.437E-01  e=4.433E-01  Homo sapiens
  7q16-assembly1_A-2  TM=4.407E-01  e=3.844E-01  Homo sapiens
  7exe-assembly1_A  TM=2.853E-01  e=1.350E-01  Mus musculus

Radius of gyration: 15.37 Å; Cα contacts (8 Å, |Δi|>4): 183; chains: 1; bounding box: 35×37×38 Å

Foldseek 3Di:
DVLQVVLVVCVVVVNLVSSLVSLLVLLLDLLPDDPVSLVCNLVSLVSQLVSCVVVVVLLSNLLSLLVSLVSVLVVLPPPPPRDPVSNVVSLVSSLVSLVSNCVVPVQDLLSLLSNLVSCVVVVNNVSNVVSLVSSLVNCPPPPARPSSCPSNPDDD

Secondary structure (DSSP, 8-state):
-HHHHHHHHHHHTT-HHHHHHHHHHHHHHHHHS-HHHHTTHHHHHHHHHHHHHHTT-HHHHHHHHHHHHHHHHHHHTT-TT--HHHHHHHHHHHHHHHHHHHHH-TT-HHHHHHHHHHHHHTT-HHHHHHHHHHHHHT--TTSS-HHHHHHHHS--